Protein AF-A0A3E2GW56-F1 (afdb_monomer_lite)

Foldseek 3Di:
DVLVVQLVVQLVVVVVVPDPCPPVCPQVDFDPDDPPCPPPDDDTRQNDPQADPQQRPQVLDPSRVSNRNSQSRSCVWQVFRWKWFDPDPDDPDTFIWGQHSDDPFDNWIFTDDPVLVVLQVVVVPPPDDDPPDDHSPRPTHDPVRPHTHHPQCQCPPGVIGDDPSRGDNDDDDD

Secondary structure (DSSP, 8-state):
-HHHHHHHHHHHHHHT---TTTTS-TT-------GGGTTS-PPPPPS-S---TT---GGGSTTTHHHHHHHHHHHHHHSSEEEEB--SSS-----EEEE---TTS-SSEEEPPHHHHHHHHHHHH-SS--TT-----S----TT---EE-TTTTTTTT-B-SSTTSSPPPPPP-

Structure (mmCIF, N/CA/C/O backbone):
data_AF-A0A3E2GW56-F1
#
_entry.id   AF-A0A3E2GW56-F1
#
loop_
_atom_site.group_PDB
_atom_site.id
_atom_site.type_symbol
_atom_site.label_atom_id
_atom_site.label_alt_id
_atom_site.label_comp_id
_atom_site.label_asym_id
_atom_site.label_entity_id
_atom_site.label_seq_id
_atom_site.pdbx_PDB_ins_code
_atom_site.Cartn_x
_atom_site.Cartn_y
_atom_site.Cartn_z
_atom_site.occupancy
_atom_site.B_iso_or_equiv
_atom_site.auth_seq_id
_atom_site.auth_comp_id
_atom_site.auth_asym_id
_atom_site.auth_atom_id
_atom_site.pdbx_PDB_model_num
ATOM 1 N N . MET A 1 1 ? -12.475 -5.251 -0.365 1.00 65.38 1 MET A N 1
ATOM 2 C CA . MET A 1 1 ? -12.892 -5.117 -1.781 1.00 65.38 1 MET A CA 1
ATOM 3 C C . MET A 1 1 ? -12.407 -3.812 -2.407 1.00 65.38 1 MET A C 1
ATOM 5 O O . MET A 1 1 ? -11.832 -3.881 -3.481 1.00 65.38 1 MET A O 1
ATOM 9 N N . THR A 1 2 ? -12.538 -2.657 -1.743 1.00 86.56 2 THR A N 1
ATOM 10 C CA . THR A 1 2 ? -12.118 -1.347 -2.288 1.00 86.56 2 THR A CA 1
ATOM 11 C C . THR A 1 2 ? -10.638 -1.271 -2.676 1.00 86.56 2 THR A C 1
ATOM 13 O O . THR A 1 2 ? -10.333 -0.896 -3.801 1.00 86.56 2 THR A O 1
ATOM 16 N N . ALA A 1 3 ? -9.720 -1.696 -1.799 1.00 92.06 3 ALA A N 1
ATOM 17 C CA . ALA A 1 3 ? -8.283 -1.701 -2.099 1.00 92.06 3 ALA A CA 1
ATOM 18 C C . ALA A 1 3 ? -7.929 -2.573 -3.310 1.00 92.06 3 ALA A C 1
ATOM 20 O O . ALA A 1 3 ? -7.235 -2.129 -4.216 1.00 92.06 3 ALA A O 1
ATOM 21 N N . VAL A 1 4 ? -8.507 -3.777 -3.382 1.00 93.75 4 VAL A N 1
ATOM 22 C CA . VAL A 1 4 ? -8.346 -4.666 -4.539 1.00 93.75 4 VAL A CA 1
ATOM 23 C C . VAL A 1 4 ? -8.901 -4.009 -5.802 1.00 93.75 4 VAL A C 1
ATOM 25 O O . VAL A 1 4 ? -8.237 -4.039 -6.825 1.00 93.75 4 VAL A O 1
ATOM 28 N N . ALA A 1 5 ? -10.070 -3.367 -5.758 1.00 95.69 5 ALA A N 1
ATOM 29 C CA . ALA A 1 5 ? -10.618 -2.679 -6.927 1.00 95.69 5 ALA A CA 1
ATOM 30 C C . ALA A 1 5 ? -9.694 -1.551 -7.422 1.00 95.69 5 ALA A C 1
ATOM 32 O O . ALA A 1 5 ? -9.390 -1.506 -8.611 1.00 95.69 5 ALA A O 1
ATOM 33 N N . VAL A 1 6 ? -9.190 -0.701 -6.517 1.00 96.62 6 VAL A N 1
ATOM 34 C CA . VAL A 1 6 ? -8.207 0.351 -6.843 1.00 96.62 6 VAL A CA 1
ATOM 35 C C . VAL A 1 6 ? -6.965 -0.253 -7.498 1.00 96.62 6 VAL A C 1
ATOM 37 O O . VAL A 1 6 ? -6.562 0.188 -8.575 1.00 96.62 6 VAL A O 1
ATOM 40 N N . HIS A 1 7 ? -6.413 -1.306 -6.894 1.00 97.56 7 HIS A N 1
ATOM 41 C CA . HIS A 1 7 ? -5.259 -2.028 -7.416 1.00 97.56 7 HIS A CA 1
ATOM 42 C C . HIS A 1 7 ? -5.511 -2.566 -8.830 1.00 97.56 7 HIS A C 1
ATOM 44 O O . HIS A 1 7 ? -4.715 -2.348 -9.741 1.00 97.56 7 HIS A O 1
ATOM 50 N N . GLN A 1 8 ? -6.638 -3.254 -9.032 1.00 97.19 8 GLN A N 1
ATOM 51 C CA . GLN A 1 8 ? -6.986 -3.882 -10.305 1.00 97.19 8 GLN A CA 1
ATOM 52 C C . GLN A 1 8 ? -7.241 -2.853 -11.409 1.00 97.19 8 GLN A C 1
ATOM 54 O O . GLN A 1 8 ? -6.806 -3.067 -12.539 1.00 97.19 8 GLN A O 1
ATOM 59 N N . ILE A 1 9 ? -7.900 -1.734 -11.091 1.00 97.31 9 ILE A N 1
ATOM 60 C CA . ILE A 1 9 ? -8.122 -0.635 -12.038 1.00 97.31 9 ILE A CA 1
ATOM 61 C C . ILE A 1 9 ? -6.785 -0.015 -12.440 1.00 97.31 9 ILE A C 1
ATOM 63 O O . ILE A 1 9 ? -6.535 0.150 -13.631 1.00 97.31 9 ILE A O 1
ATOM 67 N N . ALA A 1 10 ? -5.905 0.276 -11.480 1.00 96.69 10 ALA A N 1
ATOM 68 C CA . ALA A 1 10 ? -4.590 0.842 -11.768 1.00 96.69 10 ALA A CA 1
ATOM 69 C C . ALA A 1 10 ? -3.740 -0.099 -12.635 1.00 96.69 10 ALA A C 1
ATOM 71 O O . ALA A 1 10 ? -3.211 0.323 -13.664 1.00 96.69 10 ALA A O 1
ATOM 72 N N . ALA A 1 11 ? -3.688 -1.386 -12.284 1.00 96.69 11 ALA A N 1
ATOM 73 C CA . ALA A 1 11 ? -3.006 -2.404 -13.076 1.00 96.69 11 ALA A CA 1
ATOM 74 C C . ALA A 1 11 ? -3.599 -2.525 -14.492 1.00 96.69 11 ALA A C 1
ATOM 76 O O . ALA A 1 11 ? -2.862 -2.699 -15.462 1.00 96.69 11 ALA A O 1
ATOM 77 N N . TRP A 1 12 ? -4.925 -2.429 -14.630 1.00 96.38 12 TRP A N 1
ATOM 78 C CA . TRP A 1 12 ? -5.600 -2.471 -15.926 1.00 96.38 12 TRP A CA 1
ATOM 79 C C . TRP A 1 12 ? -5.284 -1.240 -16.782 1.00 96.38 12 TRP A C 1
ATOM 81 O O . TRP A 1 12 ? -4.889 -1.406 -17.934 1.00 96.38 12 TRP A O 1
ATOM 91 N N . ILE A 1 13 ? -5.385 -0.027 -16.225 1.00 94.56 13 ILE A N 1
ATOM 92 C CA . ILE A 1 13 ? -5.044 1.223 -16.924 1.00 94.56 13 ILE A CA 1
ATOM 93 C C . ILE A 1 13 ? -3.580 1.199 -17.365 1.00 94.56 13 ILE A C 1
ATOM 95 O O . ILE A 1 13 ? -3.285 1.502 -18.517 1.00 94.56 13 ILE A O 1
ATOM 99 N N . PHE A 1 14 ? -2.670 0.781 -16.483 1.00 93.44 14 PHE A N 1
ATOM 100 C CA . PHE A 1 14 ? -1.248 0.682 -16.802 1.00 93.44 14 PHE A CA 1
ATOM 101 C C . PHE A 1 14 ? -0.988 -0.251 -17.991 1.00 93.44 14 PHE A C 1
ATOM 103 O O . PHE A 1 14 ? -0.246 0.100 -18.904 1.00 93.44 14 PHE A O 1
ATOM 110 N N . LYS A 1 15 ? -1.661 -1.407 -18.033 1.00 94.12 15 LYS A N 1
ATOM 111 C CA . LYS A 1 15 ? -1.534 -2.381 -19.129 1.00 94.12 15 LYS A CA 1
ATOM 112 C C . LYS A 1 15 ? -2.089 -1.909 -20.468 1.00 94.12 15 LYS A C 1
ATOM 114 O O . LYS A 1 15 ? -1.727 -2.493 -21.485 1.00 94.12 15 LYS A O 1
ATOM 119 N N . ARG A 1 16 ? -2.950 -0.887 -20.493 1.00 92.38 16 ARG A N 1
ATOM 120 C CA . ARG A 1 16 ? -3.367 -0.269 -21.763 1.00 92.38 16 ARG A CA 1
ATOM 121 C C . ARG A 1 16 ? -2.208 0.435 -22.449 1.00 92.38 16 ARG A C 1
ATOM 123 O O . ARG A 1 16 ? -2.281 0.652 -23.652 1.00 92.38 16 ARG A O 1
ATOM 130 N N . ASP A 1 17 ? -1.159 0.758 -21.689 1.00 84.12 17 ASP A N 1
ATOM 131 C CA . ASP A 1 17 ? 0.042 1.398 -22.196 1.00 84.12 17 ASP A CA 1
ATOM 132 C C . ASP A 1 17 ? -0.343 2.657 -22.999 1.00 84.12 17 ASP A C 1
ATOM 134 O O . ASP A 1 17 ? 0.021 2.843 -24.149 1.00 84.12 17 ASP A O 1
ATOM 138 N N . GLU A 1 18 ? -1.169 3.522 -22.412 1.00 84.56 18 GLU A N 1
ATOM 139 C CA . GLU A 1 18 ? -1.635 4.779 -23.028 1.00 84.56 18 GLU A CA 1
ATOM 140 C C . GLU A 1 18 ? -0.853 5.989 -22.491 1.00 84.56 18 GLU A C 1
ATOM 142 O O . GLU A 1 18 ? -1.320 7.125 -22.542 1.00 84.56 18 GLU A O 1
ATOM 147 N N . SER A 1 19 ? 0.343 5.752 -21.937 1.00 77.62 19 SER A N 1
ATOM 148 C CA . SER A 1 19 ? 1.165 6.806 -21.342 1.00 77.62 19 SER A CA 1
ATOM 149 C C . SER A 1 19 ? 1.497 7.893 -22.368 1.00 77.62 19 SER A C 1
ATOM 151 O O . SER A 1 19 ? 2.055 7.621 -23.430 1.00 77.62 19 SER A O 1
ATOM 153 N N . LEU A 1 20 ? 1.211 9.147 -22.012 1.00 77.44 20 LEU A N 1
ATOM 154 C CA . LEU A 1 20 ? 1.598 10.324 -22.800 1.00 77.44 20 LEU A CA 1
ATOM 155 C C . LEU A 1 20 ? 3.123 10.539 -22.812 1.00 77.44 20 LEU A C 1
ATOM 157 O O . LEU A 1 20 ? 3.641 11.264 -23.656 1.00 77.44 20 LEU A O 1
ATOM 161 N N . HIS A 1 21 ? 3.832 9.874 -21.898 1.00 73.00 21 HIS A N 1
ATOM 162 C CA . HIS A 1 21 ? 5.253 10.047 -21.605 1.00 73.00 21 HIS A CA 1
ATOM 163 C C . HIS A 1 21 ? 6.123 8.887 -22.116 1.00 73.00 21 HIS A C 1
ATOM 165 O O . HIS A 1 21 ? 7.259 8.726 -21.696 1.00 73.00 21 HIS A O 1
ATOM 171 N N . LYS A 1 22 ? 5.637 8.030 -23.026 1.00 70.62 22 LYS A N 1
ATOM 172 C CA . LYS A 1 22 ? 6.450 6.887 -23.504 1.00 70.62 22 LYS A CA 1
ATOM 173 C C . LYS A 1 22 ? 7.766 7.288 -24.166 1.00 70.62 22 LYS A C 1
ATOM 175 O O . LYS A 1 22 ? 8.746 6.557 -24.085 1.00 70.62 22 LYS A O 1
ATOM 180 N N . ASN A 1 23 ? 7.762 8.428 -24.849 1.00 73.19 23 ASN A N 1
ATOM 181 C CA . ASN A 1 23 ? 8.849 8.845 -25.731 1.00 73.19 23 ASN A CA 1
ATOM 182 C C . ASN A 1 23 ? 9.681 9.995 -25.153 1.00 73.19 23 ASN A C 1
ATOM 184 O O . ASN A 1 23 ? 10.524 10.536 -25.862 1.00 73.19 23 ASN A O 1
ATOM 188 N N . ASP A 1 24 ? 9.450 10.393 -23.900 1.00 78.88 24 ASP A N 1
ATOM 189 C CA . ASP A 1 24 ? 10.233 11.459 -23.259 1.00 78.88 24 ASP A CA 1
ATOM 190 C C . ASP A 1 24 ? 11.484 10.937 -22.531 1.00 78.88 24 ASP A C 1
ATOM 192 O O . ASP A 1 24 ? 12.282 11.717 -22.017 1.00 78.88 24 ASP A O 1
ATOM 196 N N . GLY A 1 25 ? 11.679 9.614 -22.521 1.00 72.12 25 GLY A N 1
ATOM 197 C CA . GLY A 1 25 ? 12.862 8.963 -21.974 1.00 72.12 25 GLY A CA 1
ATOM 198 C C . GLY A 1 25 ? 12.911 8.909 -20.447 1.00 72.12 25 GLY A C 1
ATOM 199 O O . GLY A 1 25 ? 13.888 8.381 -19.912 1.00 72.12 25 GLY A O 1
ATOM 200 N N . VAL A 1 26 ? 11.872 9.364 -19.738 1.00 71.00 26 VAL A N 1
ATOM 201 C CA . VAL A 1 26 ? 11.859 9.443 -18.265 1.00 71.00 26 VAL A CA 1
ATOM 202 C C . VAL A 1 26 ? 12.091 8.081 -17.599 1.00 71.00 26 VAL A C 1
ATOM 204 O O . VAL A 1 26 ? 12.768 8.000 -16.578 1.00 71.00 26 VAL A O 1
ATOM 207 N N . ILE A 1 27 ? 11.594 7.000 -18.201 1.00 71.75 27 ILE A N 1
ATOM 208 C CA . ILE A 1 27 ? 11.792 5.618 -17.721 1.00 71.75 27 ILE A CA 1
ATOM 209 C C . ILE A 1 27 ? 12.960 4.885 -18.402 1.00 71.75 27 ILE A C 1
ATOM 211 O O . ILE A 1 27 ? 13.199 3.715 -18.127 1.00 71.75 27 ILE A O 1
ATOM 215 N N . SER A 1 28 ? 13.669 5.542 -19.325 1.00 74.25 28 SER A N 1
ATOM 216 C CA . SER A 1 28 ? 14.742 4.926 -20.121 1.00 74.25 28 SER A CA 1
ATOM 217 C C . SER A 1 28 ? 16.135 5.098 -19.513 1.00 74.25 28 SER A C 1
ATOM 219 O O . SER A 1 28 ? 17.106 4.556 -20.045 1.00 74.25 28 SER A O 1
ATOM 221 N N . TYR A 1 29 ? 16.239 5.845 -18.406 1.00 76.69 29 TYR A N 1
ATOM 222 C CA . TYR A 1 29 ? 17.500 6.019 -17.700 1.00 76.69 29 TYR A CA 1
ATOM 223 C C . TYR A 1 29 ? 18.032 4.659 -17.248 1.00 76.69 29 TYR A C 1
ATOM 225 O O . TYR A 1 29 ? 17.364 3.912 -16.536 1.00 76.69 29 TYR A O 1
ATOM 233 N N . LYS A 1 30 ? 19.260 4.356 -17.659 1.00 75.31 30 LYS A N 1
ATOM 234 C CA . LYS A 1 30 ? 20.043 3.241 -17.142 1.00 75.31 30 LYS A CA 1
ATOM 235 C C . LYS A 1 30 ? 21.264 3.822 -16.466 1.00 75.31 30 LYS A C 1
ATOM 237 O O . LYS A 1 30 ? 21.940 4.680 -17.039 1.00 75.31 30 LYS A O 1
ATOM 242 N N . ARG A 1 31 ? 21.533 3.362 -15.249 1.00 70.62 31 ARG A N 1
ATOM 243 C CA . ARG A 1 31 ? 22.747 3.749 -14.545 1.00 70.62 31 ARG A CA 1
ATOM 244 C C . ARG A 1 31 ? 23.959 3.257 -15.356 1.00 70.62 31 ARG A C 1
ATOM 246 O O . ARG A 1 31 ? 23.945 2.106 -15.792 1.00 70.62 31 ARG A O 1
ATOM 253 N N . PRO A 1 32 ? 24.986 4.092 -15.580 1.00 76.00 32 PRO A N 1
ATOM 254 C CA . PRO A 1 32 ? 26.244 3.633 -16.159 1.00 76.00 32 PRO A CA 1
ATOM 255 C C . PRO A 1 32 ? 26.885 2.552 -15.281 1.00 76.00 32 PRO A C 1
ATOM 257 O O . PRO A 1 32 ? 26.810 2.638 -14.053 1.00 76.00 32 PRO A O 1
ATOM 260 N N . ASP A 1 33 ? 27.530 1.561 -15.897 1.00 72.69 33 ASP A N 1
ATOM 261 C CA . ASP A 1 33 ? 28.279 0.541 -15.163 1.00 72.69 33 ASP A CA 1
ATOM 262 C C . ASP A 1 33 ? 29.460 1.196 -14.435 1.00 72.69 33 ASP A C 1
ATOM 264 O O . ASP A 1 33 ? 30.440 1.618 -15.046 1.00 72.69 33 ASP A O 1
ATOM 268 N N . ASP A 1 34 ? 29.339 1.318 -13.114 1.00 69.44 34 ASP A N 1
ATOM 269 C CA . ASP A 1 34 ? 30.384 1.829 -12.235 1.00 69.44 34 ASP A CA 1
ATOM 270 C C . ASP A 1 34 ? 30.884 0.694 -11.336 1.00 69.44 34 ASP A C 1
ATOM 272 O O . ASP A 1 34 ? 30.257 0.330 -10.337 1.00 69.44 34 ASP A O 1
ATOM 276 N N . GLU A 1 35 ? 32.021 0.108 -11.714 1.00 66.12 35 GLU A N 1
ATOM 277 C CA . GLU A 1 35 ? 32.666 -0.969 -10.957 1.00 66.12 35 GLU A CA 1
ATOM 278 C C . GLU A 1 35 ? 33.331 -0.481 -9.658 1.00 66.12 35 GLU A C 1
ATOM 280 O O . GLU A 1 35 ? 33.726 -1.299 -8.821 1.00 66.12 35 GLU A O 1
ATOM 285 N N . SER A 1 36 ? 33.453 0.836 -9.449 1.00 65.69 36 SER A N 1
ATOM 286 C CA . SER A 1 36 ? 34.248 1.396 -8.350 1.00 65.69 36 SER A CA 1
ATOM 287 C C . SER A 1 36 ? 33.609 1.227 -6.967 1.00 65.69 36 SER A C 1
ATOM 289 O O . SER A 1 36 ? 34.321 1.259 -5.961 1.00 65.69 36 SER A O 1
ATOM 291 N N . ASN A 1 37 ? 32.292 0.991 -6.885 1.00 59.66 37 ASN A N 1
ATOM 292 C CA . ASN A 1 37 ? 31.588 0.901 -5.605 1.00 59.66 37 ASN A CA 1
ATOM 293 C C . ASN A 1 37 ? 30.520 -0.206 -5.562 1.00 59.66 37 ASN A C 1
ATOM 295 O O . ASN A 1 37 ? 29.333 0.034 -5.341 1.00 59.66 37 ASN A O 1
ATOM 299 N N . LYS A 1 38 ? 30.966 -1.456 -5.730 1.00 57.78 38 LYS A N 1
ATOM 300 C CA . LYS A 1 38 ? 30.117 -2.663 -5.677 1.00 57.78 38 LYS A CA 1
ATOM 301 C C . LYS A 1 38 ? 29.327 -2.853 -4.370 1.00 57.78 38 LYS A C 1
ATOM 303 O O . LYS A 1 38 ? 28.339 -3.577 -4.372 1.00 57.78 38 LYS A O 1
ATOM 308 N N . TYR A 1 39 ? 29.759 -2.235 -3.266 1.00 57.34 39 TYR A N 1
ATOM 309 C CA . TYR A 1 39 ? 29.134 -2.383 -1.943 1.00 57.34 39 TYR A CA 1
ATOM 310 C C . TYR A 1 39 ? 28.013 -1.367 -1.677 1.00 57.34 39 TYR A C 1
ATOM 312 O O . TYR A 1 39 ? 27.138 -1.638 -0.862 1.00 57.34 39 TYR A O 1
ATOM 320 N N . TYR A 1 40 ? 28.006 -0.234 -2.386 1.00 57.69 40 TYR A N 1
ATOM 321 C CA . TYR A 1 40 ? 26.969 0.803 -2.304 1.00 57.69 40 TYR A CA 1
ATOM 322 C C . TYR A 1 40 ? 26.316 1.025 -3.672 1.00 57.69 40 TYR A C 1
ATOM 324 O O . TYR A 1 40 ? 26.089 2.155 -4.116 1.00 57.69 40 TYR A O 1
ATOM 332 N N . ARG A 1 41 ? 26.037 -0.070 -4.383 1.00 62.03 41 ARG A N 1
ATOM 333 C CA . ARG A 1 41 ? 25.312 -0.002 -5.647 1.00 62.03 41 ARG A CA 1
ATOM 334 C C . ARG A 1 41 ? 23.841 0.280 -5.341 1.00 62.03 41 ARG A C 1
ATOM 336 O O . ARG A 1 41 ? 23.106 -0.621 -4.952 1.00 62.03 41 ARG A O 1
ATOM 343 N N . GLU A 1 42 ? 23.433 1.543 -5.471 1.00 65.88 42 GLU A N 1
ATOM 344 C CA . GLU A 1 42 ? 22.007 1.901 -5.524 1.00 65.88 42 GLU A CA 1
ATOM 345 C C . GLU A 1 42 ? 21.271 0.988 -6.520 1.00 65.88 42 GLU A C 1
ATOM 347 O O . GLU A 1 42 ? 21.857 0.665 -7.564 1.00 65.88 42 GLU A O 1
ATOM 352 N N . PRO A 1 43 ? 20.024 0.576 -6.217 1.00 69.00 43 PRO A N 1
ATOM 353 C CA . PRO A 1 43 ? 19.247 -0.280 -7.101 1.00 69.00 43 PRO A CA 1
ATOM 354 C C . PRO A 1 43 ? 19.125 0.337 -8.492 1.00 69.00 43 PRO A C 1
ATOM 356 O O . PRO A 1 43 ? 19.012 1.558 -8.626 1.00 69.00 43 PRO A O 1
ATOM 359 N N . ASP A 1 44 ? 19.102 -0.509 -9.521 1.00 74.88 44 ASP A N 1
ATOM 360 C CA . ASP A 1 44 ? 18.748 -0.042 -10.856 1.00 74.88 44 ASP A CA 1
ATOM 361 C C . ASP A 1 44 ? 17.350 0.604 -10.831 1.00 74.88 44 ASP A C 1
ATOM 363 O O . ASP A 1 44 ? 16.491 0.201 -10.034 1.00 74.88 44 ASP A O 1
ATOM 367 N N . PRO A 1 45 ? 17.098 1.608 -11.690 1.00 79.88 45 PRO A N 1
ATOM 368 C CA . PRO A 1 45 ? 15.788 2.229 -11.791 1.00 79.88 45 PRO A CA 1
ATOM 369 C C . PRO A 1 45 ? 14.692 1.185 -12.009 1.00 79.88 45 PRO A C 1
ATOM 371 O O . PRO A 1 45 ? 14.813 0.297 -12.855 1.00 79.88 45 PRO A O 1
ATOM 374 N N . TYR A 1 46 ? 13.600 1.309 -11.258 1.00 85.25 46 TYR A N 1
ATOM 375 C CA . TYR A 1 46 ? 12.451 0.430 -11.429 1.00 85.25 46 TYR A CA 1
ATOM 376 C C . TYR A 1 46 ? 11.816 0.614 -12.817 1.00 85.25 46 TYR A C 1
ATOM 378 O O . TYR A 1 46 ? 11.831 1.718 -13.366 1.00 85.25 46 TYR A O 1
ATOM 386 N N . PRO A 1 47 ? 11.166 -0.429 -13.370 1.00 86.06 47 PRO A N 1
ATOM 387 C CA . PRO A 1 47 ? 10.545 -0.393 -14.702 1.00 86.06 47 PRO A CA 1
ATOM 388 C C . PRO A 1 47 ? 9.330 0.550 -14.808 1.00 86.06 47 PRO A C 1
ATOM 390 O O . PRO A 1 47 ? 8.669 0.614 -15.843 1.00 86.06 47 PRO A O 1
ATOM 393 N N . THR A 1 48 ? 8.992 1.258 -13.729 1.00 88.06 48 THR A N 1
ATOM 394 C CA . THR A 1 48 ? 7.913 2.238 -13.646 1.00 88.06 48 THR A CA 1
ATOM 395 C C . THR A 1 48 ? 8.223 3.260 -12.554 1.00 88.06 48 THR A C 1
ATOM 397 O O . THR A 1 48 ? 8.824 2.924 -11.535 1.00 88.06 48 THR A O 1
ATOM 400 N N . LEU A 1 49 ? 7.752 4.498 -12.726 1.00 88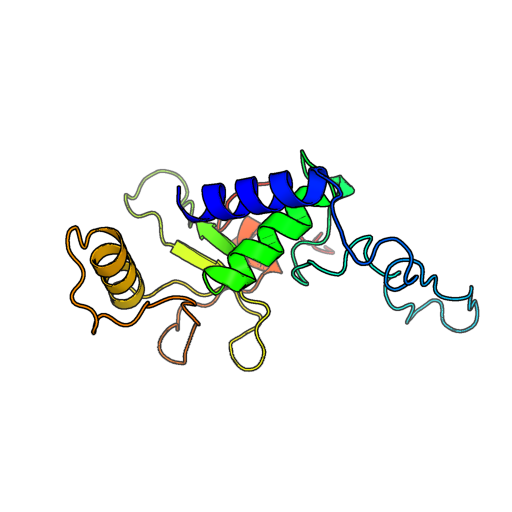.50 49 LEU A N 1
ATOM 401 C CA . LEU A 1 49 ? 7.765 5.515 -11.665 1.00 88.50 49 LEU A CA 1
ATOM 402 C C . LEU A 1 49 ? 6.648 5.312 -10.630 1.00 88.50 49 LEU A C 1
ATOM 404 O O . LEU A 1 49 ? 6.656 5.924 -9.562 1.00 88.50 49 LEU A O 1
ATOM 408 N N . PHE A 1 50 ? 5.667 4.469 -10.943 1.00 92.56 50 PHE A N 1
ATOM 409 C CA . PHE A 1 50 ? 4.520 4.199 -10.087 1.00 92.56 50 PHE A CA 1
ATOM 410 C C . PHE A 1 50 ? 4.809 2.998 -9.186 1.00 92.56 50 PHE A C 1
ATOM 412 O O . PHE A 1 50 ? 4.329 1.894 -9.438 1.00 92.56 50 PHE A O 1
ATOM 419 N N . TYR A 1 51 ? 5.616 3.204 -8.147 1.00 92.81 51 TYR A N 1
ATOM 420 C CA . TYR A 1 51 ? 5.972 2.149 -7.198 1.00 92.81 51 TYR A CA 1
ATOM 421 C C . TYR A 1 51 ? 5.859 2.614 -5.745 1.00 92.81 51 TYR A C 1
ATOM 423 O O . TYR A 1 51 ? 6.009 3.795 -5.432 1.00 92.81 51 TYR A O 1
ATOM 431 N N . HIS A 1 52 ? 5.587 1.661 -4.858 1.00 94.25 52 HIS A N 1
ATOM 432 C CA . HIS A 1 52 ? 5.767 1.813 -3.417 1.00 94.25 52 HIS A CA 1
ATOM 433 C C . HIS A 1 52 ? 7.115 1.192 -3.039 1.00 94.25 52 HIS A C 1
ATOM 435 O O . HIS A 1 52 ? 7.422 0.108 -3.530 1.00 94.25 52 HIS A O 1
ATOM 441 N N . SER A 1 53 ? 7.901 1.829 -2.165 1.00 89.56 53 SER A N 1
ATOM 442 C CA . SER A 1 53 ? 9.284 1.410 -1.844 1.00 89.56 53 SER A CA 1
ATOM 443 C C . SER A 1 53 ? 9.418 -0.058 -1.416 1.00 89.56 53 SER A C 1
ATOM 445 O O . SER A 1 53 ? 10.356 -0.729 -1.821 1.00 89.56 53 SER A O 1
ATOM 447 N N . GLU A 1 54 ? 8.453 -0.554 -0.642 1.00 91.44 54 GLU A N 1
ATOM 448 C CA . GLU A 1 54 ? 8.414 -1.932 -0.121 1.00 91.44 54 GLU A CA 1
ATOM 449 C C . GLU A 1 54 ? 7.700 -2.962 -1.024 1.00 91.44 54 GLU A C 1
ATOM 451 O O . GLU A 1 54 ? 7.684 -4.149 -0.705 1.00 91.44 54 GLU A O 1
ATOM 456 N N . TYR A 1 55 ? 7.093 -2.547 -2.145 1.00 93.94 55 TYR A N 1
ATOM 457 C CA . TYR A 1 55 ? 6.348 -3.441 -3.051 1.00 93.94 55 TYR A CA 1
ATOM 458 C C . TYR A 1 55 ? 6.927 -3.386 -4.469 1.00 93.94 55 TYR A C 1
ATOM 460 O O . TYR A 1 55 ? 6.268 -2.951 -5.416 1.00 93.94 55 TYR A O 1
ATOM 468 N N . THR A 1 56 ? 8.193 -3.788 -4.600 1.00 91.94 56 THR A N 1
ATOM 469 C CA . THR A 1 56 ? 8.989 -3.660 -5.835 1.00 91.94 56 THR A CA 1
ATOM 470 C C . THR A 1 56 ? 9.386 -4.991 -6.476 1.00 91.94 56 THR A C 1
ATOM 472 O O . THR A 1 56 ? 9.940 -5.008 -7.577 1.00 91.94 56 THR A O 1
ATOM 475 N N . TYR A 1 57 ? 9.046 -6.113 -5.838 1.00 90.25 57 TYR A N 1
ATOM 476 C CA . TYR A 1 57 ? 9.367 -7.470 -6.292 1.00 90.25 57 TYR A CA 1
ATOM 477 C C . TYR A 1 57 ? 8.411 -7.947 -7.393 1.00 90.25 57 TYR A C 1
ATOM 479 O O . TYR A 1 57 ? 7.700 -8.938 -7.251 1.00 90.25 57 TYR A O 1
ATOM 487 N N . HIS A 1 58 ? 8.356 -7.218 -8.500 1.00 92.06 58 HIS A N 1
ATOM 488 C CA . HIS A 1 58 ? 7.466 -7.525 -9.612 1.00 92.06 58 HIS A CA 1
ATOM 489 C C . HIS A 1 58 ? 7.679 -8.906 -10.226 1.00 92.06 58 HIS A C 1
ATOM 491 O O . HIS A 1 58 ? 6.739 -9.462 -10.781 1.00 92.06 58 HIS A O 1
ATOM 497 N N . GLU A 1 59 ? 8.859 -9.502 -10.105 1.00 91.75 59 GLU A N 1
ATOM 498 C CA . GLU A 1 59 ? 9.153 -10.822 -10.664 1.00 91.75 59 GLU A CA 1
ATOM 499 C C . GLU A 1 59 ? 8.331 -11.944 -10.011 1.00 91.75 59 GLU A C 1
ATOM 501 O O . GLU A 1 59 ? 8.059 -12.953 -10.658 1.00 91.75 59 GLU A O 1
ATOM 506 N N . GLN A 1 60 ? 7.899 -11.771 -8.754 1.00 92.88 60 GLN A N 1
ATOM 507 C CA . GLN A 1 60 ? 7.026 -12.729 -8.055 1.00 92.88 60 GLN A CA 1
ATOM 508 C C . GLN A 1 60 ? 5.534 -12.374 -8.151 1.00 92.88 60 GLN A C 1
ATOM 510 O O . GLN A 1 60 ? 4.687 -13.152 -7.709 1.00 92.88 60 GLN A O 1
ATOM 515 N N . TYR A 1 61 ? 5.188 -11.207 -8.700 1.00 94.50 61 TYR A N 1
ATOM 516 C CA . TYR A 1 61 ? 3.804 -10.746 -8.767 1.00 94.50 61 TYR A CA 1
ATOM 517 C C . TYR A 1 61 ? 3.068 -11.377 -9.960 1.00 94.50 61 TYR A C 1
ATOM 519 O O . TYR A 1 61 ? 3.597 -11.364 -11.075 1.00 94.50 61 TYR A O 1
ATOM 527 N N . PRO A 1 62 ? 1.822 -11.868 -9.800 1.00 94.25 62 PRO A N 1
ATOM 528 C CA . PRO A 1 62 ? 1.061 -12.492 -10.885 1.00 94.25 62 PRO A CA 1
ATOM 529 C C . PRO A 1 62 ? 0.889 -11.614 -12.131 1.00 94.25 62 PRO A C 1
ATOM 531 O O . PRO A 1 62 ? 0.752 -12.137 -13.239 1.00 94.25 62 PRO A O 1
ATOM 534 N N . LYS A 1 63 ? 0.865 -10.283 -11.979 1.00 94.94 63 LYS A N 1
ATOM 535 C CA . LYS A 1 63 ? 0.777 -9.328 -13.097 1.00 94.94 63 LYS A CA 1
ATOM 536 C C . LYS A 1 63 ? 2.055 -8.519 -13.300 1.00 94.94 63 LYS A C 1
ATOM 538 O O . LYS A 1 63 ? 2.019 -7.532 -14.043 1.00 94.94 63 LYS A O 1
ATOM 543 N N . GLY A 1 64 ? 3.164 -8.929 -12.693 1.00 95.06 64 GLY A N 1
ATOM 544 C CA . GLY A 1 64 ? 4.451 -8.273 -12.858 1.00 95.06 64 GLY A CA 1
ATOM 545 C C . GLY A 1 64 ? 4.437 -6.823 -12.378 1.00 95.06 64 GLY A C 1
ATOM 546 O O . GLY A 1 64 ? 3.858 -6.482 -11.347 1.00 95.06 64 GLY A O 1
ATOM 547 N N . VAL A 1 65 ? 5.025 -5.942 -13.190 1.00 94.81 65 VAL A N 1
ATOM 548 C CA . VAL A 1 65 ? 5.112 -4.493 -12.932 1.00 94.81 65 VAL A CA 1
ATOM 549 C C . VAL A 1 65 ? 3.735 -3.863 -12.703 1.00 94.81 65 VAL A C 1
ATOM 551 O O . VAL A 1 65 ? 3.610 -2.924 -11.925 1.00 94.81 65 VAL A O 1
ATOM 554 N N . ALA A 1 66 ? 2.675 -4.391 -13.320 1.00 96.12 66 ALA A N 1
ATOM 555 C CA . ALA A 1 66 ? 1.333 -3.842 -13.148 1.00 96.12 66 ALA A CA 1
ATOM 556 C C . ALA A 1 66 ? 0.826 -3.948 -11.698 1.00 96.12 66 ALA A C 1
ATOM 558 O O . ALA A 1 66 ? 0.087 -3.068 -11.259 1.00 96.12 66 ALA A O 1
ATOM 559 N N . ASP A 1 67 ? 1.247 -4.970 -10.944 1.00 96.75 67 ASP A N 1
ATOM 560 C CA . ASP A 1 67 ? 0.896 -5.075 -9.524 1.00 96.75 67 ASP A CA 1
ATOM 561 C C . ASP A 1 67 ? 1.695 -4.064 -8.675 1.00 96.75 67 ASP A C 1
ATOM 563 O O . ASP A 1 67 ? 1.138 -3.509 -7.729 1.00 96.75 67 ASP A O 1
ATOM 567 N N . MET A 1 68 ? 2.941 -3.709 -9.046 1.00 95.69 68 MET A N 1
ATOM 568 C CA . MET A 1 68 ? 3.661 -2.583 -8.405 1.00 95.69 68 MET A CA 1
ATOM 569 C C . MET A 1 68 ? 2.862 -1.282 -8.529 1.00 95.69 68 MET A C 1
ATOM 571 O O . MET A 1 68 ? 2.685 -0.557 -7.547 1.00 95.69 68 MET A O 1
ATOM 575 N N . VAL A 1 69 ? 2.329 -1.019 -9.728 1.00 96.44 69 VAL A N 1
ATOM 576 C CA . VAL A 1 69 ? 1.482 0.154 -9.993 1.00 96.44 69 VAL A CA 1
ATOM 577 C C . VAL A 1 69 ? 0.188 0.095 -9.185 1.00 96.44 69 VAL A C 1
ATOM 579 O O . VAL A 1 69 ? -0.264 1.118 -8.669 1.00 96.44 69 VAL A O 1
ATOM 582 N N . GLY A 1 70 ? -0.388 -1.095 -9.021 1.00 97.19 70 GLY A N 1
ATOM 583 C CA . GLY A 1 70 ? -1.544 -1.313 -8.160 1.00 97.19 70 GLY A CA 1
ATOM 584 C C . GLY A 1 70 ? -1.270 -0.949 -6.698 1.00 97.19 70 GLY A C 1
ATOM 585 O O . GLY A 1 70 ? -2.032 -0.181 -6.108 1.00 97.19 70 GLY A O 1
ATOM 586 N N . TYR A 1 71 ? -0.157 -1.422 -6.129 1.00 97.19 71 TYR A N 1
ATOM 587 C CA . TYR A 1 71 ? 0.259 -1.076 -4.763 1.00 97.19 71 TYR A CA 1
ATOM 588 C C . TYR A 1 71 ? 0.539 0.420 -4.605 1.00 97.19 71 TYR A C 1
ATOM 590 O O . TYR A 1 71 ? 0.111 1.038 -3.626 1.00 97.19 71 TYR A O 1
ATOM 598 N N . TRP A 1 72 ? 1.202 1.029 -5.591 1.00 97.12 72 TRP A N 1
ATOM 599 C CA . TRP A 1 72 ? 1.388 2.476 -5.628 1.00 97.12 72 TRP A CA 1
ATOM 600 C C . TRP A 1 72 ? 0.045 3.208 -5.602 1.00 97.12 72 TRP A C 1
ATOM 602 O O . TRP A 1 72 ? -0.124 4.120 -4.795 1.00 97.12 72 TRP A O 1
ATOM 612 N N . ALA A 1 73 ? -0.921 2.791 -6.423 1.00 97.75 73 ALA A N 1
ATOM 613 C CA . ALA A 1 73 ? -2.228 3.433 -6.518 1.00 97.75 73 ALA A CA 1
ATOM 614 C C . ALA A 1 73 ? -3.038 3.310 -5.223 1.00 97.75 73 ALA A C 1
ATOM 616 O O . ALA A 1 73 ? -3.626 4.297 -4.785 1.00 97.75 73 ALA A O 1
ATOM 617 N N . GLU A 1 74 ? -3.030 2.143 -4.574 1.00 97.25 74 GLU A N 1
ATOM 618 C CA . GLU A 1 74 ? -3.627 1.975 -3.243 1.00 97.25 74 GLU A CA 1
ATOM 619 C C . GLU A 1 74 ? -3.030 2.961 -2.251 1.00 97.25 74 GLU A C 1
ATOM 621 O O . GLU A 1 74 ? -3.746 3.720 -1.603 1.00 97.25 74 GLU A O 1
ATOM 626 N N . ASN A 1 75 ? -1.705 3.018 -2.195 1.00 96.50 75 ASN A N 1
ATOM 627 C CA . ASN A 1 75 ? -1.024 3.938 -1.315 1.00 96.50 75 ASN A CA 1
ATOM 628 C C . ASN A 1 75 ? -1.317 5.405 -1.681 1.00 96.50 75 ASN A C 1
ATOM 630 O O . ASN A 1 75 ? -1.500 6.221 -0.781 1.00 96.50 75 ASN A O 1
ATOM 634 N N . ARG A 1 76 ? -1.431 5.760 -2.971 1.00 95.94 76 ARG A N 1
ATOM 635 C CA . ARG A 1 76 ? -1.804 7.103 -3.468 1.00 95.94 76 ARG A CA 1
ATOM 636 C C . ARG A 1 76 ? -3.224 7.530 -3.126 1.00 95.94 76 ARG A C 1
ATOM 638 O O . ARG A 1 76 ? -3.399 8.643 -2.635 1.00 95.94 76 ARG A O 1
ATOM 645 N N . ILE A 1 77 ? -4.192 6.653 -3.335 1.00 96.25 77 ILE A N 1
ATOM 646 C CA . ILE A 1 77 ? -5.616 6.964 -3.201 1.00 96.25 77 ILE A CA 1
ATOM 647 C C . ILE A 1 77 ? -6.103 6.718 -1.773 1.00 96.25 77 ILE A C 1
ATOM 649 O O . ILE A 1 77 ? -6.785 7.564 -1.207 1.00 96.25 77 ILE A O 1
ATOM 653 N N . LEU A 1 78 ? -5.753 5.578 -1.175 1.00 95.69 78 LEU A N 1
ATOM 654 C CA . LEU A 1 78 ? -6.238 5.189 0.151 1.00 95.69 78 LEU A CA 1
ATOM 655 C C . LEU A 1 78 ? -5.371 5.734 1.284 1.00 95.69 78 LEU A C 1
ATOM 657 O O . LEU A 1 78 ? -5.886 5.952 2.373 1.00 95.69 78 LEU A O 1
ATOM 661 N N . GLY A 1 79 ? -4.085 5.982 1.028 1.00 95.69 79 GLY A N 1
ATOM 662 C CA . GLY A 1 79 ? -3.108 6.432 2.028 1.00 95.69 79 GLY A CA 1
ATOM 663 C C . GLY A 1 79 ? -2.132 5.348 2.492 1.00 95.69 79 GLY A C 1
ATOM 664 O O . GLY A 1 79 ? -1.141 5.657 3.153 1.00 95.69 79 GLY A O 1
ATOM 665 N N . GLY A 1 80 ? -2.356 4.100 2.082 1.00 96.31 80 GLY A N 1
ATOM 666 C CA . GLY A 1 80 ? -1.421 2.990 2.235 1.00 96.31 80 GLY A CA 1
ATOM 667 C C . GLY A 1 80 ? -1.897 1.742 1.491 1.00 96.31 80 GLY A C 1
ATOM 668 O O . GLY A 1 80 ? -3.053 1.663 1.072 1.00 96.31 80 GLY A O 1
ATOM 669 N N . VAL A 1 81 ? -1.006 0.766 1.325 1.00 96.94 81 VAL A N 1
ATOM 670 C CA . VAL A 1 81 ? -1.375 -0.587 0.893 1.00 96.94 81 VAL A CA 1
ATOM 671 C C . VAL A 1 81 ? -2.161 -1.258 2.015 1.00 96.94 81 VAL A C 1
ATOM 673 O O . VAL A 1 81 ? -1.716 -1.264 3.165 1.00 96.94 81 VAL A O 1
ATOM 676 N N . ALA A 1 82 ? -3.330 -1.810 1.686 1.00 95.62 82 ALA A N 1
ATOM 677 C CA . ALA A 1 82 ? -4.210 -2.428 2.672 1.00 95.62 82 ALA A CA 1
ATOM 678 C C . ALA A 1 82 ? -3.783 -3.868 2.984 1.00 95.62 82 ALA A C 1
ATOM 680 O O . ALA A 1 82 ? -3.772 -4.725 2.097 1.00 95.62 82 ALA A O 1
ATOM 681 N N . LEU A 1 83 ? -3.499 -4.130 4.258 1.00 94.88 83 LEU A N 1
ATOM 682 C CA . LEU A 1 83 ? -3.061 -5.411 4.801 1.00 94.88 83 LEU A CA 1
ATOM 683 C C . LEU A 1 83 ? -4.038 -5.908 5.869 1.00 94.88 83 LEU A C 1
ATOM 685 O O . LEU A 1 83 ? -4.763 -5.124 6.487 1.00 94.88 83 LEU A O 1
ATOM 689 N N . PHE A 1 84 ? -4.036 -7.218 6.106 1.00 92.38 84 PHE A N 1
ATOM 690 C CA . PHE A 1 84 ? -4.977 -7.861 7.015 1.00 92.38 84 PHE A CA 1
ATOM 691 C C . PHE A 1 84 ? -4.241 -8.722 8.035 1.00 92.38 84 PHE A C 1
ATOM 693 O O . PHE A 1 84 ? -3.413 -9.555 7.667 1.00 92.38 84 PHE A O 1
ATOM 700 N N . GLY A 1 85 ? -4.572 -8.541 9.312 1.00 90.00 85 GLY A N 1
ATOM 701 C CA . GLY A 1 85 ? -4.124 -9.424 10.380 1.00 90.00 85 GLY A CA 1
ATOM 702 C C . GLY A 1 85 ? -4.819 -10.776 10.275 1.00 90.00 85 GLY A C 1
ATOM 703 O O . GLY A 1 85 ? -6.022 -10.890 10.513 1.00 90.00 85 GLY A O 1
ATOM 704 N N . ARG A 1 86 ? -4.060 -11.814 9.926 1.00 83.19 86 ARG A N 1
ATOM 705 C CA . ARG A 1 86 ? -4.534 -13.197 9.848 1.00 83.19 86 ARG A CA 1
ATOM 706 C C . ARG A 1 86 ? -4.053 -13.949 11.086 1.00 83.19 86 ARG A C 1
ATOM 708 O O . ARG A 1 86 ? -3.047 -14.651 11.051 1.00 83.19 86 ARG A O 1
ATOM 715 N N . LYS A 1 87 ? -4.750 -13.789 12.215 1.00 67.56 87 LYS A N 1
ATOM 716 C CA . LYS A 1 87 ? -4.441 -14.560 13.434 1.00 67.56 87 LYS A CA 1
ATOM 717 C C . LYS A 1 87 ? -4.567 -16.063 13.143 1.00 67.56 87 LYS A C 1
ATOM 719 O O . LYS A 1 87 ? -5.514 -16.483 12.476 1.00 67.56 87 LYS A O 1
ATOM 724 N N . LYS A 1 88 ? -3.635 -16.878 13.663 1.00 53.19 88 LYS A N 1
ATOM 725 C CA . LYS A 1 88 ? -3.750 -18.349 13.664 1.00 53.19 88 LYS A CA 1
ATOM 726 C C . LYS A 1 88 ? -5.110 -18.732 14.264 1.00 53.19 88 LYS A C 1
ATOM 728 O O . LYS A 1 88 ? -5.397 -18.356 15.393 1.00 53.19 88 LYS A O 1
ATOM 733 N N . ALA A 1 89 ? -5.923 -19.410 13.452 1.00 47.38 89 ALA A N 1
ATOM 734 C CA . ALA A 1 89 ? -7.222 -20.027 13.732 1.00 47.38 89 ALA A CA 1
ATOM 735 C C . ALA A 1 89 ? -7.836 -19.743 15.122 1.00 47.38 89 ALA A C 1
ATOM 737 O O . ALA A 1 89 ? -7.473 -20.392 16.099 1.00 47.38 89 ALA A O 1
ATOM 738 N N . GLY A 1 90 ? -8.828 -18.843 15.198 1.00 44.91 90 GLY A N 1
ATOM 739 C CA . GLY A 1 90 ? -9.765 -18.868 16.332 1.00 44.91 90 GLY A CA 1
ATOM 740 C C . GLY A 1 90 ? -10.483 -17.579 16.730 1.00 44.91 90 GLY A C 1
ATOM 741 O O . GLY A 1 90 ? -11.450 -17.672 17.476 1.00 44.91 90 GLY A O 1
ATOM 742 N N . LEU A 1 91 ? -10.080 -16.390 16.268 1.00 42.56 91 LEU A N 1
ATOM 743 C CA . LEU A 1 91 ? -10.702 -15.138 16.727 1.00 42.56 91 LEU A CA 1
ATOM 744 C C . LEU A 1 91 ? -11.174 -14.257 15.569 1.00 42.56 91 LEU A C 1
ATOM 746 O O . LEU A 1 91 ? -10.406 -13.890 14.682 1.00 42.56 91 LEU A O 1
ATOM 750 N N . GLN A 1 92 ? -12.470 -13.947 15.615 1.00 45.97 92 GLN A N 1
ATOM 751 C CA . GLN A 1 92 ? -13.187 -13.062 14.708 1.00 45.97 92 GLN A CA 1
ATOM 752 C C . GLN A 1 92 ? -12.693 -11.625 14.900 1.00 45.97 92 GLN A C 1
ATOM 754 O O . GLN A 1 92 ? -12.930 -11.008 15.934 1.00 45.97 92 GLN A O 1
ATOM 759 N N . GLY A 1 93 ? -11.975 -11.110 13.910 1.00 54.97 93 GLY A N 1
ATOM 760 C CA . GLY A 1 93 ? -11.498 -9.733 13.886 1.00 54.97 93 GLY A CA 1
ATOM 761 C C . GLY A 1 93 ? -10.343 -9.608 12.909 1.00 54.97 93 GLY A C 1
ATOM 762 O O . GLY A 1 93 ? -9.193 -9.835 13.278 1.00 54.97 93 GLY A O 1
ATOM 763 N N . THR A 1 94 ? -10.651 -9.294 11.650 1.00 75.56 94 THR A N 1
ATOM 764 C CA . THR A 1 94 ? -9.629 -8.988 10.648 1.00 75.56 94 THR A CA 1
ATOM 765 C C . THR A 1 94 ? -9.136 -7.570 10.906 1.00 75.56 94 THR A C 1
ATOM 767 O O . THR A 1 94 ? -9.681 -6.612 10.360 1.00 75.56 94 THR A O 1
ATOM 77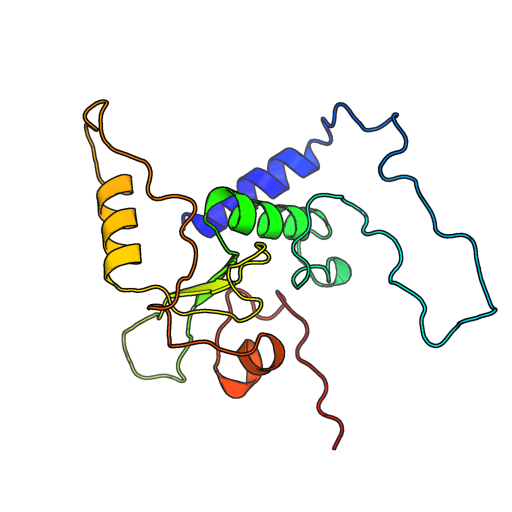0 N N . ASP A 1 95 ? -8.138 -7.434 11.777 1.00 90.06 95 ASP A N 1
ATOM 771 C CA . ASP A 1 95 ? -7.453 -6.163 12.000 1.00 90.06 95 ASP A CA 1
ATOM 772 C C . ASP A 1 95 ? -6.947 -5.626 10.646 1.00 90.06 95 ASP A C 1
ATOM 774 O O . ASP A 1 95 ? -6.310 -6.358 9.879 1.00 90.06 95 ASP A O 1
ATOM 778 N N . ILE A 1 96 ? -7.274 -4.372 10.322 1.00 93.56 96 ILE A N 1
ATOM 779 C CA . ILE A 1 96 ? -6.884 -3.732 9.060 1.00 93.56 96 ILE A CA 1
ATOM 780 C C . ILE A 1 96 ? -5.675 -2.848 9.324 1.00 93.56 96 ILE A C 1
ATOM 782 O O . ILE A 1 96 ? -5.690 -2.008 10.225 1.00 93.56 96 ILE A O 1
ATOM 786 N N . TYR A 1 97 ? -4.648 -3.014 8.504 1.00 95.94 97 TYR A N 1
ATOM 787 C CA . TYR A 1 97 ? -3.415 -2.250 8.589 1.00 95.94 97 TYR A CA 1
ATOM 788 C C . TYR A 1 97 ? -3.146 -1.541 7.274 1.00 95.94 97 TYR A C 1
ATOM 790 O O . TYR A 1 97 ? -3.439 -2.089 6.211 1.00 95.94 97 TYR A O 1
ATOM 798 N N . PHE A 1 98 ? -2.540 -0.360 7.347 1.00 97.12 98 PHE A N 1
ATOM 799 C CA . PHE A 1 98 ? -2.002 0.339 6.187 1.00 97.12 98 PHE A CA 1
ATOM 800 C C . PHE A 1 98 ? -0.481 0.370 6.232 1.00 97.12 98 PHE A C 1
ATOM 802 O O . PHE A 1 98 ? 0.134 0.581 7.279 1.00 97.12 98 PHE A O 1
ATOM 809 N N . HIS A 1 99 ? 0.111 0.183 5.058 1.00 96.81 99 HIS A N 1
ATOM 810 C CA . HIS A 1 99 ? 1.525 0.408 4.816 1.00 96.81 99 HIS A CA 1
ATOM 811 C C . HIS A 1 99 ? 1.676 1.615 3.893 1.00 96.81 99 HIS A C 1
ATOM 813 O O . HIS A 1 99 ? 1.275 1.560 2.732 1.00 96.81 99 HIS A O 1
ATOM 819 N N . SER A 1 100 ? 2.168 2.727 4.432 1.00 95.19 100 SER A N 1
ATOM 820 C CA . SER A 1 100 ? 2.318 3.979 3.692 1.00 95.19 100 SER A CA 1
ATOM 821 C C . SER A 1 100 ? 3.790 4.256 3.415 1.00 95.19 100 SER A C 1
ATOM 823 O O . SER A 1 100 ? 4.610 4.099 4.313 1.00 95.19 100 SER A O 1
ATOM 825 N N . ASP A 1 101 ? 4.110 4.755 2.223 1.00 91.06 101 ASP A N 1
ATOM 826 C CA . ASP A 1 101 ? 5.440 5.301 1.894 1.00 91.06 101 ASP A CA 1
ATOM 827 C C . ASP A 1 101 ? 5.481 6.839 1.988 1.00 91.06 101 ASP A C 1
ATOM 829 O O . ASP A 1 101 ? 6.366 7.501 1.438 1.00 91.06 101 ASP A O 1
ATOM 833 N N . ARG A 1 102 ? 4.474 7.444 2.635 1.00 89.94 102 ARG A N 1
ATOM 834 C CA . ARG A 1 102 ? 4.325 8.898 2.694 1.00 89.94 102 ARG A CA 1
ATOM 835 C C . ARG A 1 102 ? 5.344 9.552 3.606 1.00 89.94 102 ARG A C 1
ATOM 837 O O . ARG A 1 102 ? 5.572 9.134 4.740 1.00 89.94 102 ARG A O 1
ATOM 844 N N . ASN A 1 103 ? 5.867 10.680 3.129 1.00 88.25 103 ASN A N 1
ATOM 845 C CA . ASN A 1 103 ? 6.690 11.556 3.945 1.00 88.25 103 ASN A CA 1
ATOM 846 C C . ASN A 1 103 ? 5.906 12.017 5.188 1.00 88.25 103 ASN A C 1
ATOM 848 O O . ASN A 1 103 ? 4.718 12.319 5.094 1.00 88.25 103 ASN A O 1
ATOM 852 N N . GLN A 1 104 ? 6.587 12.085 6.333 1.00 89.56 104 GLN A N 1
ATOM 853 C CA . GLN A 1 104 ? 6.035 12.518 7.626 1.00 89.56 104 GLN A CA 1
ATOM 854 C C . GLN A 1 104 ? 4.878 11.664 8.187 1.00 89.56 104 GLN A C 1
ATOM 856 O O . GLN A 1 104 ? 4.154 12.126 9.065 1.00 89.56 104 GLN A O 1
ATOM 861 N N . VAL A 1 105 ? 4.711 10.417 7.727 1.00 92.69 105 VAL A N 1
ATOM 862 C CA . VAL A 1 105 ? 3.734 9.466 8.291 1.00 92.69 105 VAL A CA 1
ATOM 863 C C . VAL A 1 105 ? 4.459 8.444 9.168 1.00 92.69 105 VAL A C 1
ATOM 865 O O . VAL A 1 105 ? 4.626 8.644 10.371 1.00 92.69 105 VAL A O 1
ATOM 868 N N . THR A 1 106 ? 4.931 7.349 8.577 1.00 92.75 106 THR A N 1
ATOM 869 C CA . THR A 1 106 ? 5.825 6.359 9.187 1.00 92.75 106 THR A CA 1
ATOM 870 C C . THR A 1 106 ? 6.193 5.332 8.120 1.00 92.75 106 THR A C 1
ATOM 872 O O . THR A 1 106 ? 5.382 5.068 7.242 1.00 92.75 106 THR A O 1
ATOM 875 N N . PHE A 1 107 ? 7.387 4.741 8.207 1.00 91.06 107 PHE A N 1
ATOM 876 C CA . PHE A 1 107 ? 7.747 3.589 7.374 1.00 91.06 107 PHE A CA 1
ATOM 877 C C . PHE A 1 107 ? 7.097 2.283 7.866 1.00 91.06 107 PHE A C 1
ATOM 879 O O . PHE A 1 107 ? 7.066 1.294 7.146 1.00 91.06 107 PHE A O 1
ATOM 886 N N . ARG A 1 108 ? 6.617 2.248 9.118 1.00 95.12 108 ARG A N 1
ATOM 887 C CA . ARG A 1 108 ? 6.045 1.042 9.721 1.00 95.12 108 ARG A CA 1
ATOM 888 C C . ARG A 1 108 ? 4.622 0.813 9.238 1.00 95.12 108 ARG A C 1
ATOM 890 O O . ARG A 1 108 ? 3.877 1.757 8.985 1.00 95.12 108 ARG A O 1
ATOM 897 N N . ILE A 1 109 ? 4.216 -0.446 9.217 1.00 96.25 109 ILE A N 1
ATOM 898 C CA . ILE A 1 109 ? 2.820 -0.825 9.008 1.00 96.25 109 ILE A CA 1
ATOM 899 C C . ILE A 1 109 ? 2.051 -0.447 10.263 1.00 96.25 109 ILE A C 1
ATOM 901 O O . ILE A 1 109 ? 2.497 -0.755 11.364 1.00 96.25 109 ILE A O 1
ATOM 905 N N . TYR A 1 110 ? 0.911 0.218 10.129 1.00 96.94 110 TYR A N 1
ATOM 906 C CA . TYR A 1 110 ? 0.136 0.675 11.278 1.00 96.94 110 TYR A CA 1
ATOM 907 C C . TYR A 1 110 ? -1.301 0.179 11.206 1.00 96.94 110 TYR A C 1
ATOM 909 O O . TYR A 1 110 ? -1.930 0.198 10.145 1.00 96.94 110 TYR A O 1
ATOM 917 N N . LYS A 1 111 ? -1.825 -0.266 12.349 1.00 96.44 111 LYS A N 1
ATOM 918 C CA . LYS A 1 111 ? -3.230 -0.657 12.470 1.00 96.44 111 LYS A CA 1
ATOM 919 C C . LYS A 1 111 ? -4.105 0.584 12.327 1.00 96.44 111 LYS A C 1
ATOM 921 O O . LYS A 1 111 ? -3.830 1.610 12.960 1.00 96.44 111 LYS A O 1
ATOM 926 N N . LEU A 1 112 ? -5.150 0.500 11.512 1.00 95.81 112 LEU A N 1
ATOM 927 C CA . LEU A 1 112 ? -6.150 1.559 11.422 1.00 95.81 112 LEU A CA 1
ATOM 928 C C . LEU A 1 112 ? -6.969 1.630 12.711 1.00 95.81 112 LEU A C 1
ATOM 930 O O . LEU A 1 112 ? -7.279 0.612 13.329 1.00 95.81 112 LEU A O 1
ATOM 934 N N . LEU A 1 113 ? -7.321 2.850 13.110 1.00 96.00 113 LEU A N 1
ATOM 935 C CA . LEU A 1 113 ? -8.233 3.076 14.224 1.00 96.00 113 LEU A CA 1
ATOM 936 C C . LEU A 1 113 ? -9.660 2.730 13.799 1.00 96.00 113 LEU A C 1
ATOM 938 O O . LEU A 1 113 ? -10.053 3.012 12.666 1.00 96.00 113 LEU A O 1
ATOM 942 N N . ASP A 1 114 ? -10.470 2.237 14.734 1.00 94.31 114 ASP A N 1
ATOM 943 C CA . ASP A 1 114 ? -11.892 1.978 14.481 1.00 94.31 114 ASP A CA 1
ATOM 944 C C . ASP A 1 114 ? -12.613 3.241 13.987 1.00 94.31 114 ASP A C 1
ATOM 946 O O . ASP A 1 114 ? -13.445 3.171 13.091 1.00 94.31 114 ASP A O 1
ATOM 950 N N . SER A 1 115 ? -12.227 4.421 14.487 1.00 94.44 115 SER A N 1
ATOM 951 C CA . SER A 1 115 ? -12.753 5.709 14.020 1.00 94.44 115 SER A CA 1
ATOM 952 C C . SER A 1 115 ? -12.374 6.031 12.570 1.00 94.44 115 SER A C 1
ATOM 954 O O . SER A 1 115 ? -13.204 6.557 11.829 1.00 94.44 115 SER A O 1
ATOM 956 N N . GLN A 1 116 ? -11.152 5.702 12.136 1.00 95.06 116 GLN A N 1
ATOM 957 C CA . GLN A 1 116 ? -10.715 5.875 10.744 1.00 95.06 116 GLN A CA 1
ATOM 958 C C . GLN A 1 116 ? -11.499 4.940 9.814 1.00 95.06 116 GLN A C 1
ATOM 960 O O . GLN A 1 116 ? -11.948 5.365 8.748 1.00 95.06 116 GLN A O 1
ATOM 965 N N . ILE A 1 117 ? -11.711 3.689 10.238 1.00 92.50 117 ILE A N 1
ATOM 966 C CA . ILE A 1 117 ? -12.516 2.706 9.502 1.00 92.50 117 ILE A CA 1
ATOM 967 C C . ILE A 1 117 ? -13.973 3.169 9.421 1.00 92.50 117 ILE A C 1
ATOM 969 O O . ILE A 1 117 ? -14.538 3.196 8.330 1.00 92.50 117 ILE A O 1
ATOM 973 N N . GLN A 1 118 ? -14.566 3.580 10.544 1.00 92.06 118 GLN A N 1
ATOM 974 C CA . GLN A 1 118 ? -15.952 4.041 10.595 1.00 92.06 118 GLN A CA 1
ATOM 975 C C . GLN A 1 118 ? -16.164 5.268 9.707 1.00 92.06 118 GLN A C 1
ATOM 977 O O . GLN A 1 118 ? -17.088 5.274 8.907 1.00 92.06 118 GLN A O 1
ATOM 982 N N . THR A 1 119 ? -15.260 6.251 9.755 1.00 92.06 119 THR A N 1
ATOM 983 C CA . THR A 1 119 ? -15.346 7.449 8.901 1.00 92.06 119 THR A CA 1
ATOM 984 C C . THR A 1 119 ? -15.326 7.083 7.412 1.00 92.06 119 THR A C 1
ATOM 986 O O . THR A 1 119 ? -16.063 7.661 6.614 1.00 92.06 119 THR A O 1
ATOM 989 N N . LEU A 1 120 ? -14.501 6.105 7.020 1.00 90.88 120 LEU A N 1
ATOM 990 C CA . LEU A 1 120 ? -14.477 5.611 5.645 1.00 90.88 120 LEU A CA 1
ATOM 991 C C . LEU A 1 120 ? -15.777 4.894 5.270 1.00 90.88 120 LEU A C 1
ATOM 993 O O . LEU A 1 120 ? -16.291 5.110 4.175 1.00 90.88 120 LEU A O 1
ATOM 997 N N . LEU A 1 121 ? -16.299 4.039 6.151 1.00 90.31 121 LEU A N 1
ATOM 998 C CA . LEU A 1 121 ? -17.560 3.335 5.916 1.00 90.31 121 LEU A CA 1
ATOM 999 C C . LEU A 1 121 ? -18.722 4.317 5.791 1.00 90.31 121 LEU A C 1
ATOM 1001 O O . LEU A 1 121 ? -19.477 4.222 4.828 1.00 90.31 121 LEU A O 1
ATOM 1005 N N . ASP A 1 122 ? -18.813 5.288 6.696 1.00 90.44 122 ASP A N 1
ATOM 1006 C CA . ASP A 1 122 ? -19.821 6.344 6.652 1.00 90.44 122 ASP A CA 1
ATOM 1007 C C . ASP A 1 122 ? -19.743 7.082 5.315 1.00 90.44 122 ASP A C 1
ATOM 1009 O O . ASP A 1 122 ? -20.749 7.201 4.622 1.00 90.44 122 ASP A O 1
ATOM 1013 N N . PHE A 1 123 ? -18.540 7.482 4.890 1.00 88.75 123 PHE A N 1
ATOM 1014 C CA . PHE A 1 123 ? -18.338 8.136 3.598 1.00 88.75 123 PHE A CA 1
ATOM 1015 C C . PHE A 1 123 ? -18.784 7.275 2.405 1.00 88.75 123 PHE A C 1
ATOM 1017 O O . PHE A 1 123 ? -19.457 7.779 1.509 1.00 88.75 123 PHE A O 1
ATOM 1024 N N . LEU A 1 124 ? -18.430 5.986 2.381 1.00 86.25 124 LEU A N 1
ATOM 1025 C CA . LEU A 1 124 ? -18.766 5.076 1.278 1.00 86.25 124 LEU A CA 1
ATOM 1026 C C . LEU A 1 124 ? -20.255 4.701 1.230 1.00 86.25 124 LEU A C 1
ATOM 1028 O O . LEU A 1 124 ? -20.759 4.360 0.161 1.00 86.25 124 LEU A O 1
ATOM 1032 N N . LEU A 1 125 ? -20.943 4.724 2.372 1.00 87.81 125 LEU A N 1
ATOM 1033 C CA . LEU A 1 125 ? -22.356 4.355 2.490 1.00 87.81 125 LEU A CA 1
ATOM 1034 C C . LEU A 1 125 ? -23.308 5.550 2.315 1.00 87.81 125 LEU A C 1
ATOM 1036 O O . LEU A 1 125 ? -24.522 5.348 2.217 1.00 87.81 125 LEU A O 1
ATOM 1040 N N . LEU A 1 126 ? -22.789 6.780 2.232 1.00 85.19 126 LEU A N 1
ATOM 1041 C CA . LEU A 1 126 ? -23.589 7.971 1.945 1.00 85.19 126 LEU A CA 1
ATOM 1042 C C . LEU A 1 126 ? -24.269 7.848 0.577 1.00 85.19 126 LEU A C 1
ATOM 1044 O O . LEU A 1 126 ? -23.657 8.027 -0.472 1.00 85.19 126 LEU A O 1
ATOM 1048 N N . SER A 1 127 ? -25.573 7.579 0.596 1.00 67.69 127 SER A N 1
ATOM 1049 C CA . SER A 1 127 ? -26.374 7.401 -0.622 1.00 67.69 127 SER A CA 1
ATOM 1050 C C . SER A 1 127 ? -26.725 8.733 -1.299 1.00 67.69 127 SER A C 1
ATOM 1052 O O . SER A 1 127 ? -26.965 8.760 -2.498 1.00 67.69 127 SER A O 1
ATOM 1054 N N . ASN A 1 128 ? -26.731 9.831 -0.532 1.00 66.06 128 ASN A N 1
ATOM 1055 C CA . ASN A 1 128 ? -26.965 11.206 -0.980 1.00 66.06 128 ASN A CA 1
ATOM 1056 C C . ASN A 1 128 ? -26.042 12.140 -0.185 1.00 66.06 128 ASN A C 1
ATOM 1058 O O . ASN A 1 128 ? -26.430 12.660 0.862 1.00 66.06 128 ASN A O 1
ATOM 1062 N N . ALA A 1 129 ? -24.795 12.298 -0.629 1.00 60.09 129 ALA A N 1
ATOM 1063 C CA . ALA A 1 129 ? -23.848 13.170 0.056 1.00 60.09 129 ALA A CA 1
ATOM 1064 C C . ALA A 1 129 ? -24.281 14.645 -0.091 1.00 60.09 129 ALA A C 1
ATOM 1066 O O . ALA A 1 129 ? -24.439 15.120 -1.220 1.00 60.09 129 ALA A O 1
ATOM 1067 N N . PRO A 1 130 ? -24.452 15.399 1.011 1.00 65.12 130 PRO A N 1
ATOM 1068 C CA . PRO A 1 130 ? -24.468 16.852 0.930 1.00 65.12 130 PRO A CA 1
ATOM 1069 C C . PRO A 1 130 ? -23.153 17.329 0.297 1.00 65.12 130 PRO A C 1
ATOM 1071 O O . PRO A 1 130 ? -22.098 16.732 0.516 1.00 65.12 130 PRO A O 1
ATOM 1074 N N . THR A 1 131 ? -23.183 18.438 -0.442 1.00 63.31 131 THR A N 1
ATOM 1075 C CA . THR A 1 131 ? -21.998 19.029 -1.102 1.00 63.31 131 THR A CA 1
ATOM 1076 C C . THR A 1 131 ? -20.858 19.404 -0.142 1.00 63.31 131 THR A C 1
ATOM 1078 O O . THR A 1 131 ? -19.774 19.765 -0.588 1.00 63.31 131 THR A O 1
ATOM 1081 N N . THR A 1 132 ? -21.086 19.318 1.170 1.00 67.25 132 THR A N 1
ATOM 1082 C CA . THR A 1 132 ? -20.145 19.659 2.240 1.00 67.25 132 THR A CA 1
ATOM 1083 C C . THR A 1 132 ? -19.415 18.459 2.849 1.00 67.25 132 THR A C 1
ATOM 1085 O O . THR A 1 132 ? -18.599 18.662 3.745 1.00 67.25 132 THR A O 1
ATOM 1088 N N . THR A 1 133 ? -19.699 17.217 2.441 1.00 70.75 133 THR A N 1
ATOM 1089 C CA . THR A 1 1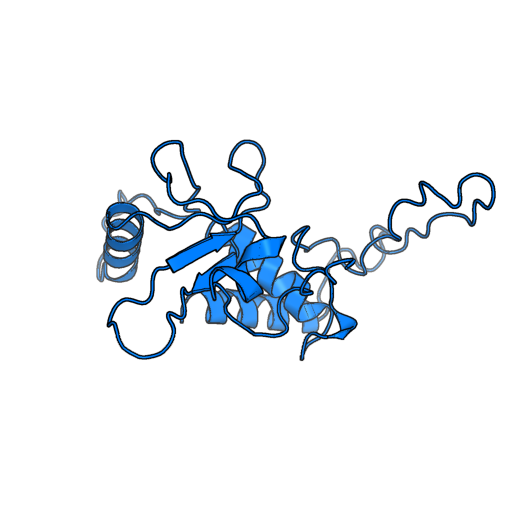33 ? -18.997 16.055 3.011 1.00 70.75 133 THR A CA 1
ATOM 1090 C C . THR A 1 133 ? -17.566 15.973 2.481 1.00 70.75 133 THR A C 1
ATOM 1092 O O . THR A 1 133 ? -17.336 15.689 1.306 1.00 70.75 133 THR A O 1
ATOM 1095 N N . THR A 1 134 ? -16.592 16.175 3.367 1.00 83.19 134 THR A N 1
ATOM 1096 C CA . THR A 1 134 ? -15.167 16.015 3.060 1.00 83.19 134 THR A CA 1
ATOM 1097 C C . THR A 1 134 ? -14.814 14.536 2.908 1.00 83.19 134 THR A C 1
ATOM 1099 O O . THR A 1 134 ? -15.116 13.723 3.779 1.00 83.19 134 THR A O 1
ATOM 1102 N N . CYS A 1 135 ? -14.147 14.185 1.807 1.00 88.31 135 CYS A N 1
ATOM 1103 C CA . CYS A 1 135 ? -13.619 12.841 1.591 1.00 88.31 135 CYS A CA 1
ATOM 1104 C C . CYS A 1 135 ? -12.566 12.498 2.666 1.00 88.31 135 CYS A C 1
ATOM 1106 O O . CYS A 1 135 ? -11.635 13.285 2.848 1.00 88.31 135 CYS A O 1
ATOM 1108 N N . PRO A 1 136 ? -12.659 11.343 3.355 1.00 92.19 136 PRO A N 1
ATOM 1109 C CA . PRO A 1 136 ? -11.693 10.952 4.384 1.00 92.19 136 PRO A CA 1
ATOM 1110 C C . PRO A 1 136 ? -10.388 10.385 3.810 1.00 92.19 136 PRO A C 1
ATOM 1112 O O . PRO A 1 136 ? -9.484 10.040 4.566 1.00 92.19 136 PRO A O 1
ATOM 1115 N N . LEU A 1 137 ? -10.299 10.234 2.486 1.00 93.38 137 LEU A N 1
ATOM 1116 C CA . LEU A 1 137 ? -9.123 9.712 1.806 1.00 93.38 137 LEU A CA 1
ATOM 1117 C C . LEU A 1 137 ? -8.172 10.848 1.386 1.00 93.38 137 LEU A C 1
ATOM 1119 O O . LEU A 1 137 ? -8.643 11.892 0.928 1.00 93.38 137 LEU A O 1
ATOM 1123 N N . PRO A 1 138 ? -6.846 10.631 1.443 1.00 95.12 138 PRO A N 1
ATOM 1124 C CA . PRO A 1 138 ? -6.172 9.436 1.958 1.00 95.12 138 PRO A CA 1
ATOM 1125 C C . PRO A 1 138 ? -6.196 9.367 3.496 1.00 95.12 138 PRO A C 1
ATOM 1127 O O . PRO A 1 138 ? -6.002 10.376 4.172 1.00 95.12 138 PRO A O 1
ATOM 1130 N N . ILE A 1 139 ? -6.352 8.164 4.053 1.00 95.12 139 ILE A N 1
ATOM 1131 C CA . ILE A 1 139 ? -6.215 7.922 5.495 1.00 95.12 139 ILE A CA 1
ATOM 1132 C C . ILE A 1 139 ? -4.731 7.745 5.795 1.00 95.12 139 ILE A C 1
ATOM 1134 O O . ILE A 1 139 ? -4.108 6.779 5.355 1.00 95.12 139 ILE A O 1
ATOM 1138 N N . LEU A 1 140 ? -4.167 8.684 6.548 1.00 95.38 140 LEU A N 1
ATOM 1139 C CA . LEU A 1 140 ? -2.773 8.644 6.974 1.00 95.38 140 LEU A CA 1
ATOM 1140 C C . LEU A 1 140 ? -2.685 8.310 8.460 1.00 95.38 140 LEU A C 1
ATOM 1142 O O . LEU A 1 140 ? -3.465 8.808 9.273 1.00 95.38 140 LEU A O 1
ATOM 1146 N N . GLY A 1 141 ? -1.714 7.470 8.805 1.00 93.81 141 GLY A N 1
ATOM 1147 C CA . GLY A 1 141 ? -1.394 7.161 10.189 1.00 93.81 141 GLY A CA 1
ATOM 1148 C C . GLY A 1 141 ? -0.879 8.392 10.929 1.00 93.81 141 GLY A C 1
ATOM 1149 O O . GLY A 1 141 ? -0.086 9.168 10.398 1.00 93.81 141 GLY A O 1
ATOM 1150 N N . ASP A 1 142 ? -1.293 8.552 12.179 1.00 94.06 142 ASP A N 1
ATOM 1151 C CA . ASP A 1 142 ? -0.827 9.627 13.048 1.00 94.06 142 ASP A CA 1
ATOM 1152 C C . ASP A 1 142 ? -0.265 9.072 14.372 1.00 94.06 142 ASP A C 1
ATOM 1154 O O . ASP A 1 142 ? -0.013 7.872 14.537 1.00 94.06 142 ASP A O 1
ATOM 1158 N N . LYS A 1 143 ? -0.029 9.957 15.344 1.00 95.00 143 LYS A N 1
ATOM 1159 C CA . LYS A 1 143 ? 0.453 9.602 16.691 1.00 95.00 143 LYS A CA 1
ATOM 1160 C C . LYS A 1 143 ? -0.506 8.701 17.491 1.00 95.00 143 LYS A C 1
ATOM 1162 O O . LYS A 1 143 ? -0.102 8.135 18.508 1.00 95.00 143 LYS A O 1
ATOM 1167 N N . ASN A 1 144 ? -1.765 8.591 17.074 1.00 96.88 144 ASN A N 1
ATOM 1168 C CA . ASN A 1 144 ? -2.788 7.765 17.706 1.00 96.88 144 ASN A CA 1
ATOM 1169 C C . ASN A 1 144 ? -2.780 6.331 17.152 1.00 96.88 144 ASN A C 1
ATOM 1171 O O . ASN A 1 144 ? -3.132 5.409 17.887 1.00 96.88 144 ASN A O 1
ATOM 1175 N N . ASN A 1 145 ? -2.298 6.110 15.922 1.00 96.62 145 ASN A N 1
ATOM 1176 C CA . ASN A 1 145 ? -2.008 4.774 15.384 1.00 96.62 145 ASN A CA 1
ATOM 1177 C C . ASN A 1 145 ? -0.761 4.180 16.071 1.00 96.62 145 ASN A C 1
ATOM 1179 O O . ASN A 1 145 ? 0.355 4.248 15.548 1.00 96.62 145 ASN A O 1
ATOM 1183 N N . ARG A 1 146 ? -0.939 3.658 17.289 1.00 95.06 146 ARG A N 1
ATOM 1184 C CA . ARG A 1 146 ? 0.156 3.179 18.155 1.00 95.06 146 ARG A CA 1
ATOM 1185 C C . ARG A 1 146 ? 0.584 1.740 17.888 1.00 95.06 146 ARG A C 1
ATOM 1187 O O . ARG A 1 146 ? 1.744 1.419 18.114 1.00 95.06 146 ARG A O 1
ATOM 1194 N N . ASP A 1 147 ? -0.333 0.897 17.425 1.00 94.75 147 ASP A N 1
ATOM 1195 C CA . ASP A 1 147 ? -0.017 -0.468 17.007 1.00 94.75 147 ASP A CA 1
ATOM 1196 C C . ASP A 1 147 ? 0.673 -0.407 15.639 1.00 94.75 147 ASP A C 1
ATOM 1198 O O . ASP A 1 147 ? 0.037 -0.148 14.610 1.00 94.75 147 ASP A O 1
ATOM 1202 N N . ARG A 1 148 ? 2.003 -0.527 15.674 1.00 95.06 148 ARG A N 1
ATOM 1203 C CA . ARG A 1 148 ? 2.885 -0.416 14.515 1.00 95.06 148 ARG A CA 1
ATOM 1204 C C . ARG A 1 148 ? 3.809 -1.618 14.456 1.00 95.06 148 ARG A C 1
ATOM 1206 O O . ARG A 1 148 ? 4.459 -1.947 15.445 1.00 95.06 148 ARG A O 1
ATOM 1213 N N . ILE A 1 149 ? 3.911 -2.199 13.274 1.00 94.56 149 ILE A N 1
ATOM 1214 C CA . ILE A 1 149 ? 4.666 -3.410 12.987 1.00 94.56 149 ILE A CA 1
ATOM 1215 C C . ILE A 1 149 ? 5.771 -3.058 11.997 1.00 94.56 149 ILE A C 1
ATOM 1217 O O . ILE A 1 149 ? 5.554 -2.299 11.045 1.00 94.56 149 ILE A O 1
ATOM 1221 N N . ASP A 1 150 ? 6.966 -3.584 12.240 1.00 93.06 150 ASP A N 1
ATOM 1222 C CA . ASP A 1 150 ? 8.051 -3.468 11.278 1.00 93.06 150 ASP A CA 1
ATOM 1223 C C . ASP A 1 150 ? 7.706 -4.259 10.000 1.00 93.06 150 ASP A C 1
ATOM 1225 O O . ASP A 1 150 ? 7.248 -5.402 10.107 1.00 93.06 150 ASP A O 1
ATOM 1229 N N . PRO A 1 151 ? 7.874 -3.690 8.790 1.00 91.56 151 PRO A N 1
ATOM 1230 C CA . PRO A 1 151 ? 7.547 -4.390 7.553 1.00 91.56 151 PRO A CA 1
ATOM 1231 C C . PRO A 1 151 ? 8.212 -5.762 7.406 1.00 91.56 151 PRO A C 1
ATOM 1233 O O . PRO A 1 151 ? 7.569 -6.657 6.847 1.00 91.56 151 PRO A O 1
ATOM 1236 N N . GLY A 1 152 ? 9.432 -5.938 7.931 1.00 89.06 152 GLY A N 1
ATOM 1237 C CA . GLY A 1 152 ? 10.173 -7.202 7.866 1.00 89.06 152 GLY A CA 1
ATOM 1238 C C . GLY A 1 152 ? 9.578 -8.311 8.738 1.00 89.06 152 GLY A C 1
ATOM 1239 O O . GLY A 1 152 ? 9.578 -9.474 8.343 1.00 89.06 152 GLY A O 1
ATOM 1240 N N . ASP A 1 153 ? 8.988 -7.952 9.878 1.00 90.00 153 ASP A N 1
ATOM 1241 C CA . ASP A 1 153 ? 8.369 -8.897 10.818 1.00 90.00 153 ASP A CA 1
ATOM 1242 C C . ASP A 1 153 ? 6.890 -9.172 10.507 1.00 90.00 153 ASP A C 1
ATOM 1244 O O . ASP A 1 153 ? 6.271 -10.081 11.070 1.00 90.00 153 ASP A O 1
ATOM 1248 N N . ALA A 1 1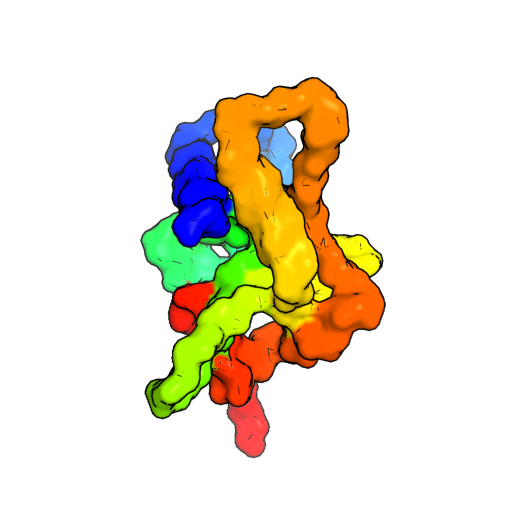54 ? 6.292 -8.380 9.616 1.00 90.88 154 ALA A N 1
ATOM 1249 C CA . ALA A 1 154 ? 4.855 -8.373 9.386 1.00 90.88 154 ALA A CA 1
ATOM 1250 C C . ALA A 1 154 ? 4.295 -9.746 9.001 1.00 90.88 154 ALA A C 1
ATOM 1252 O O . ALA A 1 154 ? 3.279 -10.160 9.557 1.00 90.88 154 ALA A O 1
ATOM 1253 N N . ILE A 1 155 ? 4.943 -10.454 8.073 1.00 89.00 155 ILE A N 1
ATOM 1254 C CA . ILE A 1 155 ? 4.443 -11.737 7.563 1.00 89.00 155 ILE A CA 1
ATOM 1255 C C . ILE A 1 155 ? 4.712 -12.856 8.574 1.00 89.00 155 ILE A C 1
ATOM 1257 O O . ILE A 1 155 ? 3.768 -13.493 9.039 1.00 89.00 155 ILE A O 1
ATOM 1261 N N . ASP A 1 156 ? 5.973 -13.055 8.953 1.00 87.31 156 ASP A N 1
ATOM 1262 C CA . ASP A 1 156 ? 6.407 -14.216 9.738 1.00 87.31 156 ASP A CA 1
ATOM 1263 C C . ASP A 1 156 ? 6.032 -14.139 11.216 1.00 87.31 156 ASP A C 1
ATOM 1265 O O . ASP A 1 156 ? 5.585 -15.126 11.804 1.00 87.31 156 ASP A O 1
ATOM 1269 N N . CYS A 1 157 ? 6.221 -12.971 11.832 1.00 87.12 157 CYS A N 1
ATOM 1270 C CA . CYS A 1 157 ? 6.031 -12.798 13.269 1.00 87.12 157 CYS A CA 1
ATOM 1271 C C . CYS A 1 157 ? 4.582 -12.412 13.594 1.00 87.12 157 CYS A C 1
ATOM 1273 O O . CYS A 1 157 ? 4.030 -12.868 14.597 1.00 87.12 157 CYS A O 1
ATOM 1275 N N . HIS A 1 158 ? 3.952 -11.595 12.742 1.00 87.44 158 HIS A N 1
ATOM 1276 C CA . HIS A 1 158 ? 2.634 -11.013 13.023 1.00 87.44 158 HIS A CA 1
ATOM 1277 C C . HIS A 1 158 ? 1.487 -11.560 12.160 1.00 87.44 158 HIS A C 1
ATOM 1279 O O . HIS A 1 158 ? 0.324 -11.338 12.501 1.00 87.44 158 HIS A O 1
ATOM 1285 N N . GLY A 1 159 ? 1.765 -12.277 11.065 1.00 90.12 159 GLY A N 1
ATOM 1286 C CA . GLY A 1 159 ? 0.721 -12.773 10.161 1.00 90.12 159 GLY A CA 1
ATOM 1287 C C . GLY A 1 159 ? -0.082 -11.657 9.480 1.00 90.12 159 GLY A C 1
ATOM 1288 O O . GLY A 1 159 ? -1.276 -11.821 9.226 1.00 90.12 159 GLY A O 1
ATOM 1289 N N . VAL A 1 160 ? 0.546 -10.507 9.219 1.00 91.75 160 VAL A N 1
ATOM 1290 C CA . VAL A 1 160 ? -0.057 -9.321 8.598 1.00 91.75 160 VAL A CA 1
ATOM 1291 C C . VAL A 1 160 ? 0.371 -9.216 7.139 1.00 91.75 160 VAL A C 1
ATOM 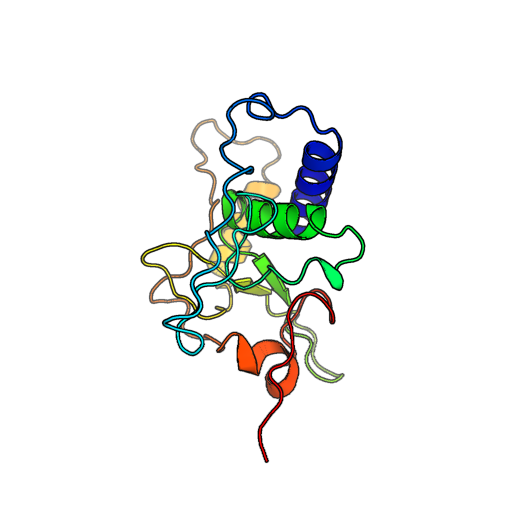1293 O O . VAL A 1 160 ? 1.475 -8.768 6.813 1.00 91.75 160 VAL A O 1
ATOM 1296 N N . PHE A 1 161 ? -0.536 -9.613 6.253 1.00 91.69 161 PHE A N 1
ATOM 1297 C CA . PHE A 1 161 ? -0.353 -9.556 4.805 1.00 91.69 161 PHE A CA 1
ATOM 1298 C C . PHE A 1 161 ? -1.699 -9.607 4.082 1.00 91.69 161 PHE A C 1
ATOM 1300 O O . PHE A 1 161 ? -2.698 -10.102 4.623 1.00 91.69 161 PHE A O 1
ATOM 1307 N N . ARG A 1 162 ? -1.747 -9.114 2.844 1.00 90.38 162 ARG A N 1
ATOM 1308 C CA . ARG A 1 162 ? -2.880 -9.380 1.952 1.00 90.38 162 ARG A CA 1
ATOM 1309 C C . ARG A 1 162 ? -2.614 -10.617 1.111 1.00 90.38 162 ARG A C 1
ATOM 1311 O O . ARG A 1 162 ? -3.430 -11.536 1.135 1.00 90.38 162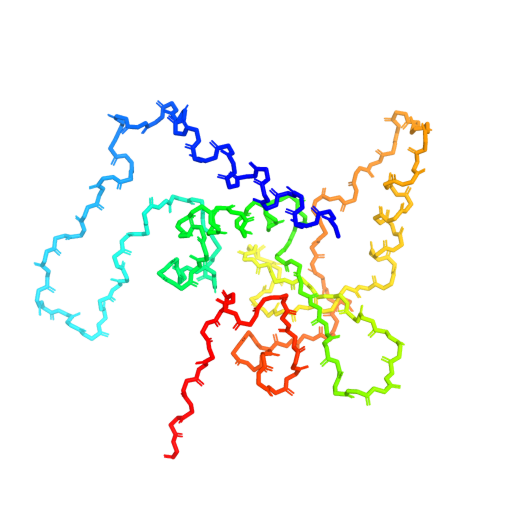 ARG A O 1
ATOM 1318 N N . ASP A 1 163 ? -1.478 -10.672 0.439 1.00 89.38 163 ASP A N 1
ATOM 1319 C CA . ASP A 1 163 ? -1.066 -11.795 -0.395 1.00 89.38 163 ASP A CA 1
ATOM 1320 C C . ASP A 1 163 ? 0.282 -12.335 0.100 1.00 89.38 163 ASP A C 1
ATOM 1322 O O . ASP A 1 163 ? 1.182 -11.570 0.423 1.00 89.38 163 ASP A O 1
ATOM 1326 N N . HIS A 1 164 ? 0.453 -13.660 0.173 1.00 84.12 164 HIS A N 1
ATOM 1327 C CA . HIS A 1 164 ? 1.696 -14.263 0.694 1.00 84.12 164 HIS A CA 1
ATOM 1328 C C . HIS A 1 164 ? 2.945 -13.896 -0.124 1.00 84.12 164 HIS A C 1
ATOM 1330 O O . HIS A 1 164 ? 4.058 -13.971 0.381 1.00 84.12 164 HIS A O 1
ATOM 1336 N N . TRP A 1 165 ? 2.752 -13.517 -1.386 1.00 86.00 165 TRP A N 1
ATOM 1337 C CA . TRP A 1 165 ? 3.797 -13.139 -2.334 1.00 86.00 165 TRP A CA 1
ATOM 1338 C C . TRP A 1 165 ? 3.969 -11.615 -2.457 1.00 86.00 165 TRP A C 1
ATOM 1340 O O . TRP A 1 165 ? 4.739 -11.157 -3.294 1.00 86.00 165 TRP A O 1
ATOM 1350 N N . GLU A 1 166 ? 3.258 -10.792 -1.678 1.00 85.38 166 GLU A N 1
ATOM 1351 C CA . GLU A 1 166 ? 3.284 -9.330 -1.864 1.00 85.38 166 GLU A CA 1
ATOM 1352 C C . GLU A 1 166 ? 4.630 -8.685 -1.495 1.00 85.38 166 GLU A C 1
ATOM 1354 O O . GLU A 1 166 ? 5.017 -7.676 -2.084 1.00 85.38 166 GLU A O 1
ATOM 1359 N N . ARG A 1 167 ? 5.357 -9.275 -0.540 1.00 89.50 167 ARG A N 1
ATOM 1360 C CA . ARG A 1 167 ? 6.649 -8.809 -0.019 1.00 89.50 167 ARG A CA 1
ATOM 1361 C C . ARG A 1 167 ? 7.565 -10.007 0.197 1.00 89.50 167 ARG A C 1
ATOM 1363 O O . ARG A 1 167 ? 7.083 -11.109 0.452 1.00 89.50 167 ARG A O 1
ATOM 1370 N N . LYS A 1 168 ? 8.880 -9.804 0.087 1.00 82.94 168 LYS A N 1
ATOM 1371 C CA . LYS A 1 168 ? 9.845 -10.841 0.464 1.00 82.94 168 LYS A CA 1
ATOM 1372 C C . LYS A 1 168 ? 9.900 -10.959 1.978 1.00 82.94 168 LYS A C 1
ATOM 1374 O O . LYS A 1 168 ? 9.966 -9.957 2.682 1.00 82.94 168 LYS A O 1
ATOM 1379 N N . ILE A 1 169 ? 9.902 -12.197 2.445 1.00 77.12 169 ILE A N 1
ATOM 1380 C CA . ILE A 1 169 ? 10.213 -12.520 3.827 1.00 77.12 169 ILE A CA 1
ATOM 1381 C C . ILE A 1 169 ? 11.734 -12.376 3.987 1.00 77.12 169 ILE A C 1
ATOM 1383 O O . ILE A 1 169 ? 12.466 -12.989 3.199 1.00 77.12 169 ILE A O 1
ATOM 1387 N N . PRO A 1 170 ? 12.229 -11.556 4.932 1.00 71.75 170 PRO A N 1
ATOM 1388 C CA . PRO A 1 170 ? 13.657 -11.475 5.205 1.00 71.75 170 PRO A CA 1
ATOM 1389 C C . PRO A 1 170 ? 14.200 -12.860 5.569 1.00 71.75 170 PRO A C 1
ATOM 1391 O O . PRO A 1 170 ? 13.652 -13.536 6.439 1.00 71.75 170 PRO A O 1
ATOM 1394 N N . VAL A 1 171 ? 15.280 -13.289 4.912 1.00 71.25 171 VAL A N 1
ATOM 1395 C CA . VAL A 1 171 ? 16.015 -14.481 5.349 1.00 71.25 171 VAL A CA 1
ATOM 1396 C C . VAL A 1 171 ? 16.677 -14.113 6.674 1.00 71.25 171 VAL A C 1
ATOM 1398 O O . VAL A 1 171 ? 17.415 -13.132 6.731 1.00 71.25 171 VAL A O 1
ATOM 1401 N N . LYS A 1 172 ? 16.364 -14.840 7.749 1.00 62.41 172 LYS A N 1
ATOM 1402 C CA . LYS A 1 172 ? 17.075 -14.677 9.019 1.00 62.41 172 LYS A CA 1
ATOM 1403 C C . LYS A 1 172 ? 18.445 -15.329 8.856 1.00 62.41 172 LYS A C 1
ATOM 1405 O O . LYS A 1 172 ? 18.506 -16.515 8.550 1.00 62.41 172 LYS A O 1
ATOM 1410 N N . ASP A 1 173 ? 19.507 -14.546 9.005 1.00 55.72 173 ASP A N 1
ATOM 1411 C CA . ASP A 1 173 ? 20.847 -15.098 9.186 1.00 55.72 173 ASP A CA 1
ATOM 1412 C C . ASP A 1 173 ? 20.876 -15.760 10.577 1.00 55.72 173 ASP A C 1
ATOM 1414 O O . ASP A 1 173 ? 20.600 -15.090 11.577 1.00 55.72 173 ASP A O 1
ATOM 1418 N N . ASP A 1 174 ? 21.108 -17.076 10.614 1.00 43.56 174 ASP A N 1
ATOM 1419 C CA . ASP A 1 174 ? 21.231 -17.888 11.839 1.00 43.56 174 ASP A CA 1
ATOM 1420 C C . ASP A 1 174 ? 22.513 -17.572 12.635 1.00 43.56 174 ASP A C 1
ATOM 1422 O O . ASP A 1 174 ? 23.583 -17.371 12.008 1.00 43.56 174 ASP A O 1
#

pLDDT: mean 85.1, std 13.4, range [42.56, 97.75]

Radius of gyration: 18.35 Å; chains: 1; bounding box: 61×40×44 Å

Organism: Scytalidium lignicola (NCBI:txid5539)

Sequence (174 aa):
MTAVAVHQIAAWIFKRDESLHKNDGVISYKRPDDESNKYYREPDPYPTLFYHSEYTYHEQYPKGVADMVGYWAENRILGGVALFGRKKAGLQGTDIYFHSDRNQVTFRIYKLLDSQIQTLLDFLLLSNAPTTTTCPLPILGDKNNRDRIDPGDAIDCHGVFRDHWERKIPVKDD